Protein AF-A0A945N3N1-F1 (afdb_monomer)

Secondary structure (DSSP, 8-state):
-EEEEEE--SSTTHHHHHHHHHHHHHHHTEEEEEE---PPP-----STT-PPPHHHHHHHHHHHHHHHHHHHHHHHHHHHHHT--

Solvent-accessible surface area (backbone atoms only — not comparable to full-atom values): 5174 Å² total; per-residue (Å²): 137,51,75,45,81,40,80,43,50,66,52,81,66,34,58,59,55,48,52,56,51,50,52,52,21,63,76,60,72,27,48,68,43,79,44,74,80,84,73,82,83,85,74,82,70,86,46,103,74,64,76,81,51,69,68,58,52,52,50,54,53,48,52,54,49,53,38,49,50,49,23,51,52,53,51,49,58,47,36,64,76,68,68,59,121

Mean predicted aligned error: 5.15 Å

Structure (mmCIF, N/CA/C/O backbone):
data_AF-A0A945N3N1-F1
#
_entry.id   AF-A0A945N3N1-F1
#
loop_
_atom_site.group_PDB
_atom_site.id
_atom_site.type_symbol
_atom_site.label_atom_id
_atom_site.label_alt_id
_atom_site.label_comp_id
_atom_site.label_asym_id
_atom_site.label_entity_id
_atom_site.label_seq_id
_atom_site.pdbx_PDB_ins_code
_atom_site.Cartn_x
_atom_site.Cartn_y
_atom_site.Cartn_z
_atom_site.occupancy
_atom_site.B_iso_or_equiv
_atom_site.auth_seq_id
_atom_site.auth_comp_id
_atom_site.auth_asym_id
_atom_site.auth_atom_id
_atom_site.pdbx_PDB_model_num
ATOM 1 N N . MET A 1 1 ? -5.553 -14.233 18.298 1.00 78.19 1 MET A N 1
ATOM 2 C CA . MET A 1 1 ? -5.135 -12.963 17.670 1.00 78.19 1 MET A CA 1
ATOM 3 C C . MET A 1 1 ? -5.803 -12.876 16.309 1.00 78.19 1 MET A C 1
ATOM 5 O O . MET A 1 1 ? -5.706 -13.841 15.558 1.00 78.19 1 MET A O 1
ATOM 9 N N . LYS A 1 2 ? -6.562 -11.810 16.037 1.00 93.62 2 LYS A N 1
ATOM 10 C CA . LYS A 1 2 ? -7.232 -11.609 14.743 1.00 93.62 2 LYS A CA 1
ATOM 11 C C . LYS A 1 2 ? -6.341 -10.733 13.876 1.00 93.62 2 LYS A C 1
ATOM 13 O O . LYS A 1 2 ? -5.757 -9.780 14.380 1.00 93.62 2 LYS A O 1
ATOM 18 N N . ASN A 1 3 ? -6.237 -11.079 12.601 1.00 96.31 3 ASN A N 1
ATOM 19 C CA . ASN A 1 3 ? -5.419 -10.354 11.643 1.00 96.31 3 ASN A CA 1
ATOM 20 C C . ASN A 1 3 ? -6.265 -10.044 10.415 1.00 96.31 3 ASN A C 1
ATOM 22 O O . ASN A 1 3 ? -7.026 -10.898 9.957 1.00 96.31 3 ASN A O 1
ATOM 26 N N . ILE A 1 4 ? -6.105 -8.839 9.888 1.00 96.38 4 ILE A N 1
ATOM 27 C CA . ILE A 1 4 ? -6.652 -8.427 8.603 1.00 96.38 4 ILE A CA 1
ATOM 28 C C . ILE A 1 4 ? -5.456 -8.150 7.703 1.00 96.38 4 ILE A C 1
ATOM 30 O O . ILE A 1 4 ? -4.620 -7.305 8.015 1.00 96.38 4 ILE A O 1
ATOM 34 N N . LEU A 1 5 ? -5.367 -8.883 6.597 1.00 97.31 5 LEU A N 1
ATOM 35 C CA . LEU A 1 5 ? -4.396 -8.619 5.545 1.00 97.31 5 LEU A CA 1
ATOM 36 C C . LEU A 1 5 ? -5.088 -7.798 4.462 1.00 97.31 5 LEU A C 1
ATOM 38 O O . LEU A 1 5 ? -6.108 -8.228 3.922 1.00 97.31 5 LEU A O 1
ATOM 42 N N . VAL A 1 6 ? -4.543 -6.630 4.147 1.00 97.06 6 VAL A N 1
ATOM 43 C CA . VAL A 1 6 ? -5.065 -5.752 3.100 1.00 97.06 6 VAL A CA 1
ATOM 44 C C . VAL A 1 6 ? -4.045 -5.625 1.982 1.00 97.06 6 VAL A C 1
ATOM 46 O O . VAL A 1 6 ? -2.864 -5.378 2.218 1.00 97.06 6 VAL A O 1
ATOM 49 N N . HIS A 1 7 ? -4.498 -5.802 0.747 1.00 97.31 7 HIS A N 1
ATOM 50 C CA . HIS A 1 7 ? -3.669 -5.503 -0.409 1.00 97.31 7 HIS A CA 1
ATOM 51 C C . HIS A 1 7 ? -3.452 -3.989 -0.520 1.00 97.31 7 HIS A C 1
ATOM 53 O O . HIS A 1 7 ? -4.418 -3.216 -0.521 1.00 97.31 7 HIS A O 1
ATOM 59 N N . ILE A 1 8 ? -2.186 -3.586 -0.626 1.00 97.62 8 ILE A N 1
ATOM 60 C CA . ILE A 1 8 ? -1.771 -2.202 -0.851 1.00 97.62 8 ILE A CA 1
ATOM 61 C C . ILE A 1 8 ? -1.117 -2.072 -2.227 1.00 97.62 8 ILE A C 1
ATOM 63 O O . ILE A 1 8 ? -0.400 -2.964 -2.676 1.00 97.62 8 ILE A O 1
ATOM 67 N N . ASP A 1 9 ? -1.362 -0.940 -2.874 1.00 95.81 9 ASP A N 1
ATOM 68 C CA . ASP A 1 9 ? -0.752 -0.537 -4.138 1.00 95.81 9 ASP A CA 1
ATOM 69 C C . ASP A 1 9 ? -0.515 0.988 -4.130 1.00 95.81 9 ASP A C 1
ATOM 71 O O . ASP A 1 9 ? -0.816 1.664 -3.140 1.00 95.81 9 ASP A O 1
ATOM 75 N N . SER A 1 10 ? 0.052 1.526 -5.210 1.00 93.69 10 SER A N 1
ATOM 76 C CA . SER A 1 10 ? 0.331 2.959 -5.378 1.00 93.69 10 SER A CA 1
ATOM 77 C C . SER A 1 10 ? -0.859 3.764 -5.926 1.00 93.69 10 SER A C 1
ATOM 79 O O . SER A 1 10 ? -0.704 4.941 -6.239 1.00 93.69 10 SER A O 1
ATOM 81 N N . SER A 1 11 ? -2.051 3.167 -6.052 1.00 93.69 11 SER A N 1
ATOM 82 C CA . SER A 1 11 ? -3.233 3.861 -6.573 1.00 93.69 11 SER A CA 1
ATOM 83 C C . SER A 1 11 ? -3.929 4.706 -5.503 1.00 93.69 11 SER A C 1
ATOM 85 O O . SER A 1 11 ? -3.938 4.367 -4.319 1.00 93.69 11 SER A O 1
ATOM 87 N N . GLU A 1 12 ? -4.628 5.762 -5.922 1.00 90.56 12 GLU A N 1
ATOM 88 C CA . GLU A 1 12 ? -5.436 6.600 -5.019 1.00 90.56 12 GLU A CA 1
ATOM 89 C C . GLU A 1 12 ? -6.529 5.798 -4.286 1.00 90.56 12 GLU A C 1
ATOM 91 O O . GLU A 1 12 ? -6.841 6.057 -3.122 1.00 90.56 12 GLU A O 1
ATOM 96 N N . ARG A 1 13 ? -7.069 4.755 -4.932 1.00 94.75 13 ARG A N 1
ATOM 97 C CA . ARG A 1 13 ? -8.095 3.869 -4.352 1.00 94.75 13 ARG A CA 1
ATOM 98 C C . ARG A 1 13 ? -7.567 2.995 -3.211 1.00 94.75 13 ARG A C 1
ATOM 100 O O . ARG A 1 13 ? -8.364 2.410 -2.475 1.00 94.75 13 ARG A O 1
ATOM 107 N N . CYS A 1 14 ? -6.249 2.918 -3.022 1.00 96.81 14 CYS A N 1
ATOM 108 C CA . CYS A 1 14 ? -5.643 2.246 -1.877 1.00 96.81 14 CYS A CA 1
ATOM 109 C C . CYS A 1 14 ? -6.129 2.833 -0.547 1.00 96.81 14 CYS A C 1
ATOM 111 O O . CYS A 1 14 ? -6.439 2.081 0.378 1.00 96.81 14 CYS A O 1
ATOM 113 N N . ALA A 1 15 ? -6.318 4.155 -0.477 1.00 95.31 15 ALA A N 1
ATOM 114 C CA . ALA A 1 15 ? -6.793 4.826 0.729 1.00 95.31 15 ALA A CA 1
ATOM 115 C C . ALA A 1 15 ? -8.207 4.381 1.149 1.00 95.31 15 ALA A C 1
ATOM 117 O O . ALA A 1 15 ? -8.462 4.190 2.339 1.00 95.31 15 ALA A O 1
ATOM 118 N N . GLU A 1 16 ? -9.115 4.159 0.193 1.00 96.50 16 GLU A N 1
ATOM 119 C CA . GLU A 1 16 ? -10.475 3.677 0.479 1.00 96.50 16 GLU A CA 1
ATOM 120 C C . GLU A 1 16 ? -10.450 2.260 1.070 1.00 96.50 16 GLU A C 1
ATOM 122 O O . GLU A 1 16 ? -11.100 1.991 2.085 1.00 96.50 16 GLU A O 1
ATOM 127 N N . ARG A 1 17 ? -9.645 1.359 0.484 1.00 96.56 17 ARG A N 1
ATOM 128 C CA . ARG A 1 17 ? -9.474 -0.014 0.993 1.00 96.56 17 ARG A CA 1
ATOM 129 C C . ARG A 1 17 ? -8.885 -0.022 2.400 1.00 96.56 17 ARG A C 1
ATOM 131 O O . ARG A 1 17 ? -9.366 -0.765 3.256 1.00 96.56 17 ARG A O 1
ATOM 138 N N . LEU A 1 18 ? -7.882 0.820 2.646 1.00 97.25 18 LEU A N 1
ATOM 139 C CA . LEU A 1 18 ? -7.281 0.980 3.966 1.00 97.25 18 LEU A CA 1
ATOM 140 C C . LEU A 1 18 ? -8.289 1.509 4.990 1.00 97.25 18 LEU A C 1
ATOM 142 O O . LEU A 1 18 ? -8.350 0.974 6.093 1.00 97.25 18 LEU A O 1
ATOM 146 N N . GLY A 1 19 ? -9.132 2.480 4.624 1.00 97.06 19 GLY A N 1
ATOM 147 C CA . GLY A 1 19 ? -10.191 3.005 5.495 1.00 97.06 19 GLY A CA 1
ATOM 148 C C . GLY A 1 19 ? -11.172 1.929 5.967 1.00 97.06 19 GLY A C 1
ATOM 149 O O . GLY A 1 19 ? -11.468 1.817 7.162 1.00 97.06 19 GLY A O 1
ATOM 150 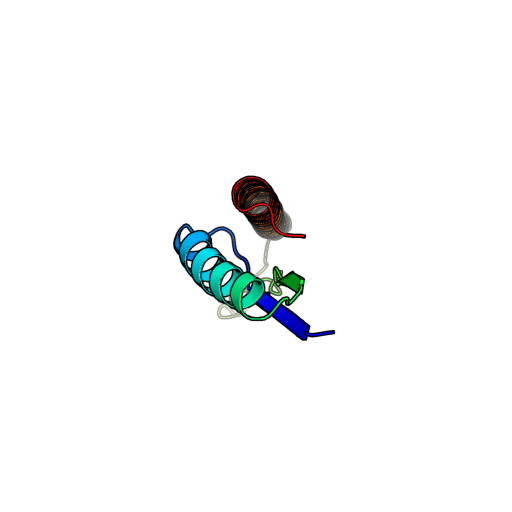N N . ILE A 1 20 ? -11.633 1.086 5.041 1.00 97.06 20 ILE A N 1
ATOM 151 C CA . ILE A 1 20 ? -12.539 -0.028 5.357 1.00 97.06 20 ILE A CA 1
ATOM 152 C C . ILE A 1 20 ? -11.836 -1.049 6.262 1.00 97.06 20 ILE A C 1
ATOM 154 O O . ILE A 1 20 ? -12.388 -1.454 7.288 1.00 97.06 20 ILE A O 1
ATOM 158 N N . ALA A 1 21 ? -10.604 -1.437 5.921 1.00 97.06 21 ALA A N 1
ATOM 159 C CA . ALA A 1 21 ? -9.848 -2.425 6.683 1.00 97.06 21 ALA A CA 1
ATOM 160 C C . ALA A 1 21 ? -9.500 -1.931 8.099 1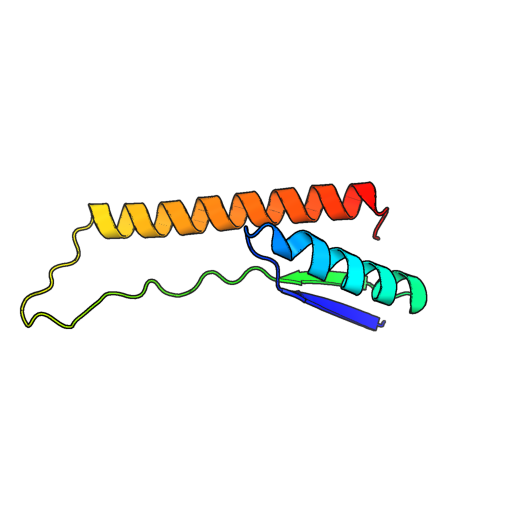.00 97.06 21 ALA A C 1
ATOM 162 O O . ALA A 1 21 ? -9.618 -2.691 9.057 1.00 97.06 21 ALA A O 1
ATOM 163 N N . ALA A 1 22 ? -9.152 -0.651 8.249 1.00 96.88 22 ALA A N 1
ATOM 164 C CA . ALA A 1 22 ? -8.904 -0.007 9.537 1.00 96.88 22 ALA A CA 1
ATOM 165 C C . ALA A 1 22 ? -10.159 0.040 10.414 1.00 96.88 22 ALA A C 1
ATOM 167 O O . ALA A 1 22 ? -10.089 -0.241 11.611 1.00 96.88 22 ALA A O 1
ATOM 168 N N . THR A 1 23 ? -11.320 0.341 9.823 1.00 96.69 23 THR A N 1
ATOM 169 C CA . THR A 1 23 ? -12.606 0.313 10.538 1.00 96.69 23 THR A CA 1
ATOM 170 C C . THR A 1 23 ? -12.877 -1.079 11.100 1.00 96.69 23 THR A C 1
ATOM 172 O O . THR A 1 23 ? -13.174 -1.223 12.286 1.00 96.69 23 THR A O 1
ATOM 175 N N . LEU A 1 24 ? -12.699 -2.112 10.272 1.00 95.81 24 LEU A N 1
ATOM 176 C CA . LEU A 1 24 ? -12.887 -3.500 10.681 1.00 95.81 24 LEU A CA 1
ATOM 177 C C . LEU A 1 24 ? -11.862 -3.923 11.749 1.00 95.81 24 LEU A C 1
ATOM 179 O O . LEU A 1 24 ? -12.221 -4.587 12.721 1.00 95.81 24 LEU A O 1
ATOM 183 N N . ALA A 1 25 ? -10.604 -3.496 11.608 1.00 95.94 25 ALA A N 1
ATOM 184 C CA . ALA A 1 25 ? -9.542 -3.763 12.573 1.00 95.94 25 ALA A CA 1
ATOM 185 C C . ALA A 1 25 ? -9.869 -3.189 13.956 1.00 95.94 25 ALA A C 1
ATOM 187 O O . ALA A 1 25 ? -9.822 -3.917 14.946 1.00 95.94 25 ALA A O 1
ATOM 188 N N . LYS A 1 26 ? -10.297 -1.922 14.014 1.00 94.25 26 LYS A N 1
ATOM 189 C CA . LYS A 1 26 ? -10.704 -1.244 15.255 1.00 94.25 26 LYS A CA 1
ATOM 190 C C . LYS A 1 26 ? -11.926 -1.909 15.893 1.00 94.25 26 LYS A C 1
ATOM 192 O O . LYS A 1 26 ? -11.921 -2.181 17.089 1.00 94.25 26 LYS A O 1
ATOM 197 N N . GLN A 1 27 ? -12.956 -2.218 15.103 1.00 95.56 27 GLN A N 1
ATOM 198 C CA . GLN A 1 27 ? -14.185 -2.857 15.597 1.00 95.56 27 GLN A CA 1
ATOM 199 C C . GLN A 1 27 ? -13.943 -4.244 16.191 1.00 95.56 27 GLN A C 1
ATOM 201 O O . GLN A 1 27 ? -14.641 -4.658 17.118 1.00 95.56 27 GLN A O 1
ATOM 206 N N . HIS A 1 28 ? -12.973 -4.973 15.646 1.00 94.44 28 HIS A N 1
ATOM 207 C CA . HIS A 1 28 ? -12.696 -6.337 16.054 1.00 94.44 28 HIS A CA 1
ATOM 208 C C . HIS A 1 28 ? -11.420 -6.490 16.868 1.00 94.44 28 HIS A C 1
ATOM 210 O O . HIS A 1 28 ? -11.080 -7.637 17.128 1.00 94.44 28 HIS A O 1
ATOM 216 N N . ASP A 1 29 ? -10.736 -5.427 17.293 1.00 93.38 29 ASP A N 1
ATOM 217 C CA . ASP A 1 29 ? -9.445 -5.548 17.988 1.00 93.38 29 ASP A CA 1
ATOM 218 C C . ASP A 1 29 ? -8.494 -6.499 17.222 1.00 93.38 29 ASP A C 1
ATOM 220 O O . ASP A 1 29 ? -8.054 -7.548 17.706 1.00 93.38 29 ASP A O 1
ATOM 224 N N . ALA A 1 30 ? -8.330 -6.218 15.927 1.00 95.31 30 ALA A N 1
ATOM 225 C CA . ALA A 1 30 ? -7.511 -7.002 15.012 1.00 95.31 30 ALA A CA 1
ATOM 226 C C . ALA A 1 30 ? -6.290 -6.196 14.564 1.00 95.31 30 ALA A C 1
ATOM 228 O O . ALA A 1 30 ? -6.377 -4.992 14.342 1.00 95.31 30 ALA A O 1
ATOM 229 N N . HIS A 1 31 ? -5.167 -6.882 14.370 1.00 94.94 31 HIS A N 1
ATOM 230 C CA . HIS A 1 31 ? -3.975 -6.290 13.775 1.00 94.94 31 HIS A CA 1
ATOM 231 C C . HIS A 1 31 ? -4.162 -6.148 12.257 1.00 94.94 31 HIS A C 1
ATOM 233 O O . HIS A 1 31 ? -4.640 -7.082 11.602 1.00 94.94 31 HIS A O 1
ATOM 239 N N . LEU A 1 32 ? -3.790 -4.996 11.694 1.00 95.88 32 LEU A N 1
ATOM 240 C CA . LEU A 1 32 ? -3.863 -4.737 10.256 1.00 95.88 32 LEU A CA 1
ATOM 241 C C . LEU A 1 32 ? -2.470 -4.862 9.635 1.00 95.88 32 LEU A C 1
ATOM 243 O O . LEU A 1 32 ? -1.529 -4.201 10.054 1.00 95.88 32 LEU A O 1
ATOM 247 N N . SER A 1 33 ? -2.330 -5.687 8.603 1.00 96.06 33 SER A N 1
ATOM 248 C CA . SER A 1 33 ? -1.085 -5.830 7.843 1.00 96.06 33 SER A CA 1
ATOM 249 C C . SER A 1 33 ? -1.318 -5.490 6.377 1.00 96.06 33 SER A C 1
ATOM 251 O O . SER A 1 33 ? -2.280 -5.968 5.780 1.00 96.06 33 SER A O 1
ATOM 253 N N . GLY A 1 34 ? -0.439 -4.677 5.790 1.00 95.75 34 GLY A N 1
ATOM 254 C CA . GLY A 1 34 ? -0.442 -4.371 4.359 1.00 95.75 34 GLY A CA 1
ATOM 255 C C . GLY A 1 34 ? 0.415 -5.357 3.557 1.00 95.75 34 GLY A C 1
ATOM 256 O O . GLY A 1 34 ? 1.514 -5.702 3.985 1.00 95.75 34 GLY A O 1
ATOM 257 N N . LEU A 1 35 ? -0.067 -5.782 2.385 1.00 96.88 35 LEU A N 1
ATOM 258 C CA . LEU A 1 35 ? 0.674 -6.596 1.415 1.00 96.88 35 LEU A CA 1
ATOM 259 C C . LEU A 1 35 ? 0.764 -5.886 0.061 1.00 96.88 35 LEU A C 1
ATOM 261 O O . LEU A 1 35 ? -0.243 -5.742 -0.637 1.00 96.88 35 LEU A O 1
ATOM 265 N N . TYR A 1 36 ? 1.980 -5.505 -0.322 1.00 97.00 36 TYR A N 1
ATOM 266 C CA . TYR A 1 36 ? 2.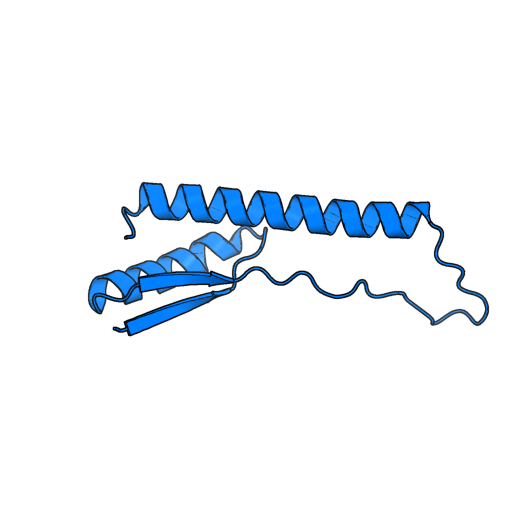303 -5.072 -1.679 1.00 97.00 36 TYR A CA 1
ATOM 267 C C . TYR A 1 36 ? 2.825 -6.265 -2.481 1.00 97.00 36 TYR A C 1
ATOM 269 O O . TYR A 1 36 ? 3.638 -7.038 -1.973 1.00 97.00 36 TYR A O 1
ATOM 277 N N . VAL A 1 37 ? 2.378 -6.410 -3.726 1.00 94.19 37 VAL A N 1
ATOM 278 C CA . VAL A 1 37 ? 2.833 -7.473 -4.630 1.00 94.19 37 VAL A CA 1
ATOM 279 C C . VAL A 1 37 ? 3.631 -6.833 -5.754 1.00 94.19 37 VAL A C 1
ATOM 281 O O . VAL A 1 37 ? 3.118 -5.954 -6.438 1.00 94.19 37 VAL A O 1
ATOM 284 N N . ILE A 1 38 ? 4.868 -7.289 -5.946 1.00 90.56 38 ILE A N 1
ATOM 285 C CA . ILE A 1 38 ? 5.668 -6.958 -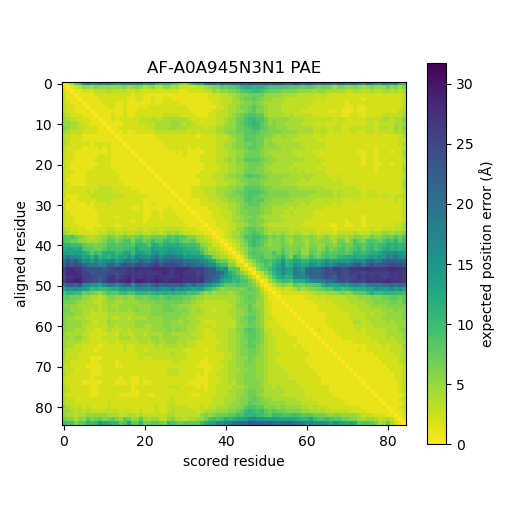7.126 1.00 90.56 38 ILE A CA 1
ATOM 286 C C . ILE A 1 38 ? 5.387 -8.060 -8.153 1.00 90.56 38 ILE A C 1
ATOM 288 O O . ILE A 1 38 ? 5.794 -9.201 -7.912 1.00 90.56 38 ILE A O 1
ATOM 292 N N . PRO A 1 39 ? 4.633 -7.785 -9.231 1.00 80.81 39 PRO A N 1
ATOM 293 C CA . PRO A 1 39 ? 4.388 -8.785 -10.257 1.00 80.81 39 PRO A CA 1
ATOM 294 C C . PRO A 1 39 ? 5.674 -9.060 -11.040 1.00 80.81 39 PRO A C 1
ATOM 296 O O . PRO A 1 39 ? 6.514 -8.175 -11.203 1.00 80.81 39 PRO A O 1
ATOM 299 N N . GLU A 1 40 ? 5.806 -10.276 -11.569 1.00 81.31 40 GLU A N 1
ATOM 300 C CA . GLU A 1 40 ? 6.813 -10.515 -12.599 1.00 81.31 40 GLU A CA 1
ATOM 301 C C . GLU A 1 40 ? 6.507 -9.624 -13.816 1.00 81.31 40 GLU A C 1
ATOM 303 O O . GLU A 1 40 ? 5.342 -9.522 -14.225 1.00 81.31 4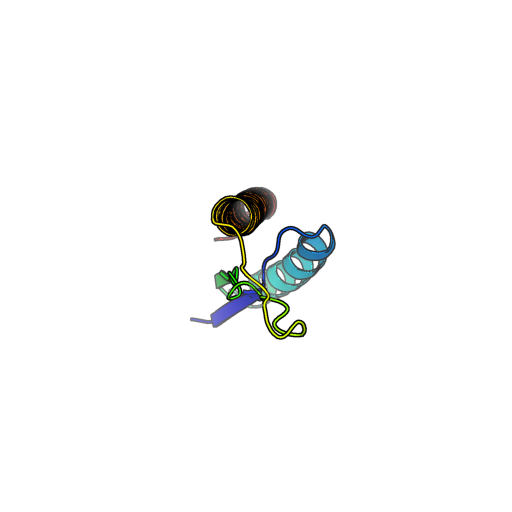0 GLU A O 1
ATOM 308 N N . PRO A 1 41 ? 7.521 -8.954 -14.387 1.00 75.94 41 PRO A N 1
ATOM 309 C CA . PRO A 1 41 ? 7.334 -8.098 -15.546 1.00 75.94 41 PRO A CA 1
ATOM 310 C C . PRO A 1 41 ? 6.728 -8.885 -16.714 1.00 75.94 41 PRO A C 1
ATOM 312 O O . PRO A 1 41 ? 7.213 -9.950 -17.100 1.00 75.94 41 PRO A O 1
ATOM 315 N N . PHE A 1 42 ? 5.654 -8.349 -17.297 1.00 75.81 42 PHE A N 1
ATOM 316 C CA . PHE A 1 42 ? 5.061 -8.927 -18.496 1.00 75.81 42 PHE A CA 1
ATOM 317 C C . PHE A 1 42 ? 5.867 -8.503 -19.722 1.00 75.81 42 PHE A C 1
ATOM 319 O O . PHE A 1 42 ? 5.832 -7.342 -20.131 1.00 75.81 42 PHE A O 1
ATOM 326 N N . TYR A 1 43 ? 6.559 -9.457 -20.337 1.00 73.50 43 TYR A N 1
ATOM 327 C CA . TYR A 1 43 ? 7.251 -9.244 -21.602 1.00 73.50 43 TYR A CA 1
ATOM 328 C C . TYR A 1 43 ? 6.322 -9.630 -22.761 1.00 73.50 43 TYR A C 1
ATOM 330 O O . TYR A 1 43 ? 5.969 -10.804 -22.885 1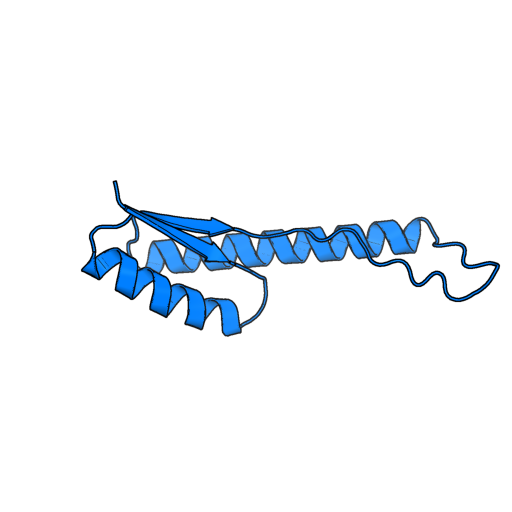.00 73.50 43 TYR A O 1
ATOM 338 N N . PRO A 1 44 ? 5.891 -8.694 -23.624 1.00 67.88 44 PRO A N 1
ATOM 339 C CA . PRO A 1 44 ? 5.066 -9.032 -24.778 1.00 67.88 44 PRO A CA 1
ATOM 340 C C . PRO A 1 44 ? 5.889 -9.821 -25.812 1.00 67.88 44 PRO A C 1
ATOM 342 O O . PRO A 1 44 ? 6.613 -9.248 -26.619 1.00 67.88 44 PRO A O 1
ATOM 345 N N . ILE A 1 45 ? 5.754 -11.151 -25.811 1.00 65.69 45 ILE A N 1
ATOM 346 C CA . ILE A 1 45 ? 6.518 -12.082 -26.675 1.00 65.69 45 ILE A CA 1
ATOM 347 C C . ILE A 1 45 ? 5.877 -12.255 -28.074 1.00 65.69 45 ILE A C 1
ATOM 349 O O . ILE A 1 45 ? 6.176 -13.194 -28.801 1.00 65.69 45 ILE A O 1
ATOM 353 N N . TYR A 1 46 ? 4.958 -11.373 -28.482 1.00 66.31 46 TYR A N 1
ATOM 354 C CA . TYR A 1 46 ? 4.160 -11.557 -29.708 1.00 66.31 46 TYR A CA 1
ATOM 355 C C . TYR A 1 46 ? 4.910 -11.294 -31.026 1.00 66.31 46 TYR A C 1
ATOM 357 O O . TYR A 1 46 ? 4.332 -11.490 -32.092 1.00 66.31 46 TYR A O 1
ATOM 365 N N . ALA A 1 47 ? 6.173 -10.870 -30.987 1.00 57.44 47 ALA A N 1
ATOM 366 C CA . ALA A 1 47 ? 7.013 -10.794 -32.176 1.00 57.44 47 ALA A CA 1
ATOM 367 C C . ALA A 1 47 ? 8.076 -11.890 -32.094 1.00 57.44 47 ALA A C 1
ATOM 369 O O . ALA A 1 47 ? 8.790 -11.968 -31.096 1.00 57.44 47 ALA A O 1
ATOM 370 N N . GLU A 1 48 ? 8.220 -12.686 -33.157 1.00 56.03 48 GLU A N 1
ATOM 371 C CA . GLU A 1 48 ? 9.166 -13.814 -33.301 1.00 56.03 48 GLU A CA 1
ATOM 372 C C . GLU A 1 48 ? 10.658 -13.438 -33.096 1.00 56.03 48 GLU A C 1
ATOM 374 O O . GLU A 1 48 ? 11.551 -14.268 -33.237 1.00 56.03 48 GLU A O 1
ATOM 379 N N . SER A 1 49 ? 10.940 -12.189 -32.725 1.00 57.16 49 SER A N 1
ATOM 380 C CA . SER A 1 49 ? 12.259 -11.600 -32.517 1.00 57.16 49 SER A CA 1
ATOM 381 C C . SER A 1 49 ? 12.274 -10.513 -31.426 1.00 57.16 49 SER A C 1
ATOM 383 O O . SER A 1 49 ? 13.114 -9.614 -31.482 1.00 57.16 49 SER A O 1
ATOM 385 N N . ALA A 1 50 ? 11.332 -10.523 -30.472 1.00 61.84 50 ALA A N 1
ATOM 386 C CA . ALA A 1 50 ? 11.261 -9.511 -29.415 1.00 61.84 50 ALA A CA 1
ATOM 387 C C . ALA A 1 50 ? 12.455 -9.624 -28.446 1.00 61.84 50 ALA A C 1
ATOM 389 O O . ALA A 1 50 ? 12.398 -10.309 -27.427 1.00 61.84 50 ALA A O 1
ATOM 390 N N . PHE A 1 51 ? 13.549 -8.933 -28.765 1.00 69.56 51 PHE A N 1
ATOM 391 C CA . PHE A 1 51 ? 14.584 -8.602 -27.795 1.00 69.56 51 PHE A CA 1
ATOM 392 C C . PHE A 1 51 ? 14.043 -7.520 -26.860 1.00 69.56 51 PHE A C 1
ATOM 394 O O . PHE A 1 51 ? 13.738 -6.410 -27.293 1.00 69.56 51 PHE A O 1
ATOM 401 N N . VAL A 1 52 ? 13.945 -7.841 -25.573 1.00 75.69 52 VAL A N 1
ATOM 402 C CA . VAL A 1 52 ? 13.750 -6.841 -24.522 1.00 75.69 52 VAL A CA 1
ATOM 403 C C . VAL A 1 52 ? 15.124 -6.240 -24.227 1.00 75.69 52 VAL A C 1
ATOM 405 O O . VAL A 1 52 ? 16.062 -6.977 -23.919 1.00 75.69 52 VAL A O 1
ATOM 408 N N . SER A 1 53 ? 15.282 -4.922 -24.380 1.00 84.75 53 SER A N 1
ATOM 409 C CA . SER A 1 53 ? 16.550 -4.258 -24.060 1.00 84.75 53 SER A CA 1
ATOM 410 C C . SER A 1 53 ? 16.799 -4.263 -22.548 1.00 84.75 53 SER A C 1
ATOM 412 O O . SER A 1 53 ? 15.856 -4.230 -21.759 1.00 84.75 53 SER A O 1
ATOM 414 N N . ALA A 1 54 ? 18.072 -4.263 -22.139 1.00 85.44 54 ALA A N 1
ATOM 415 C CA . ALA A 1 54 ? 18.439 -4.124 -20.727 1.00 85.44 54 ALA A CA 1
ATOM 416 C C . ALA A 1 54 ? 17.877 -2.824 -20.120 1.00 85.44 54 ALA A C 1
ATOM 418 O O . ALA A 1 54 ? 17.334 -2.851 -19.026 1.00 85.44 54 ALA A O 1
ATOM 419 N N . GLU A 1 55 ? 17.902 -1.726 -20.880 1.00 89.19 55 GLU A N 1
ATOM 420 C CA . GLU A 1 55 ? 17.317 -0.437 -20.484 1.00 89.19 55 GLU A CA 1
ATOM 421 C C . GLU A 1 55 ? 15.810 -0.532 -20.195 1.00 89.19 55 GLU A C 1
ATOM 423 O O . GLU A 1 55 ? 15.327 0.033 -19.218 1.00 89.19 55 GLU A O 1
ATOM 428 N N . LEU A 1 56 ? 15.053 -1.284 -21.004 1.00 85.56 56 LEU A N 1
ATOM 429 C CA . LEU A 1 56 ? 13.624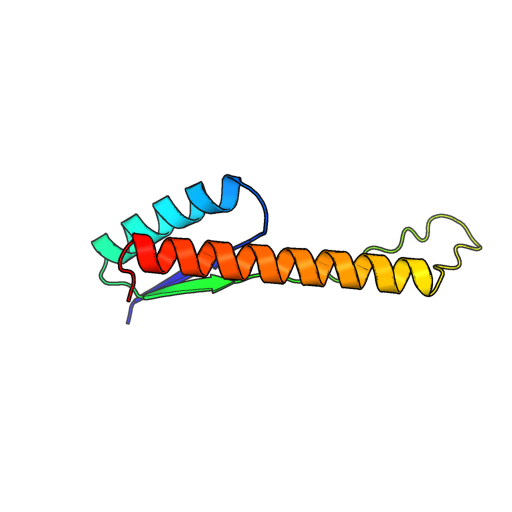 -1.482 -20.762 1.00 85.56 56 LEU A CA 1
ATOM 430 C C . LEU A 1 56 ? 13.383 -2.318 -19.496 1.00 85.56 56 LEU A C 1
ATOM 432 O O . LEU A 1 56 ? 12.479 -2.003 -18.728 1.00 85.56 56 LEU A O 1
ATOM 436 N N . ILE A 1 57 ? 14.201 -3.349 -19.253 1.00 85.44 57 ILE A N 1
ATOM 437 C CA . ILE A 1 57 ? 14.140 -4.144 -18.015 1.00 85.44 57 ILE A CA 1
ATOM 438 C C . ILE A 1 57 ? 14.414 -3.249 -16.801 1.00 85.44 57 ILE A C 1
ATOM 440 O O . ILE A 1 57 ? 13.623 -3.245 -15.861 1.00 85.44 57 ILE A O 1
ATOM 444 N N . GLU A 1 58 ? 15.481 -2.451 -16.847 1.00 90.00 58 GLU A N 1
ATOM 445 C CA . GLU A 1 58 ? 15.840 -1.508 -15.783 1.00 90.00 58 GLU A CA 1
ATOM 446 C C . GLU A 1 58 ? 14.719 -0.491 -15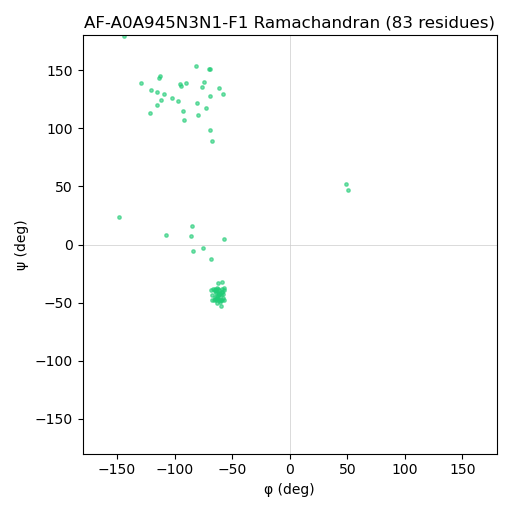.521 1.00 90.00 58 GLU A C 1
ATOM 448 O O . GLU A 1 58 ? 14.393 -0.224 -14.363 1.00 90.00 58 GLU A O 1
ATOM 453 N N . SER A 1 59 ? 14.073 0.024 -16.573 1.00 89.50 59 SER A N 1
ATOM 454 C CA . SER A 1 59 ? 12.918 0.924 -16.448 1.00 89.50 59 SER A CA 1
ATOM 455 C C . SER A 1 59 ? 11.747 0.255 -15.722 1.00 89.50 59 SER A C 1
ATOM 457 O O . SER A 1 59 ? 11.196 0.831 -14.787 1.00 89.50 59 SER A O 1
ATOM 459 N N . MET A 1 60 ? 11.384 -0.977 -16.097 1.00 88.00 60 MET A N 1
ATOM 460 C CA . MET A 1 60 ? 10.277 -1.718 -15.469 1.00 88.00 60 MET A CA 1
ATOM 461 C C . MET A 1 60 ? 10.561 -2.055 -13.995 1.00 88.00 60 MET A C 1
ATOM 463 O O . MET A 1 60 ? 9.669 -1.992 -13.141 1.00 88.00 60 MET A O 1
ATOM 467 N N . GLU A 1 61 ? 11.808 -2.408 -13.675 1.00 89.44 61 GLU A N 1
ATOM 468 C CA . GLU A 1 61 ? 12.249 -2.618 -12.294 1.00 89.44 61 GLU A CA 1
ATOM 469 C C . GLU A 1 61 ? 12.230 -1.313 -11.485 1.00 89.44 61 GLU A C 1
ATOM 471 O O . GLU A 1 61 ? 11.851 -1.318 -10.309 1.00 89.44 61 GLU A O 1
ATOM 476 N N . GLY A 1 62 ? 12.608 -0.195 -12.114 1.00 92.12 62 GLY A N 1
ATOM 477 C CA . GLY A 1 62 ? 12.522 1.151 -11.553 1.00 92.12 62 GLY A CA 1
ATOM 478 C C . GLY A 1 62 ? 11.089 1.530 -11.185 1.00 92.12 62 GLY A C 1
ATOM 479 O O . GLY A 1 62 ? 10.819 1.836 -10.025 1.00 92.12 62 GLY A O 1
ATOM 480 N N . GLU A 1 63 ? 10.149 1.397 -12.121 1.00 90.62 63 GLU A N 1
ATOM 481 C CA . GLU A 1 63 ? 8.720 1.658 -11.888 1.00 90.62 63 GLU A CA 1
ATOM 482 C C . GLU A 1 63 ? 8.154 0.791 -10.752 1.00 90.62 63 GLU A C 1
ATOM 484 O O . GLU A 1 63 ? 7.431 1.273 -9.876 1.00 90.62 63 GLU A O 1
ATOM 489 N N . SER A 1 64 ? 8.527 -0.493 -10.714 1.00 91.38 64 SER A N 1
ATOM 490 C CA . SER A 1 64 ? 8.118 -1.410 -9.642 1.00 91.38 64 SER A CA 1
ATOM 491 C C . SER A 1 64 ? 8.662 -0.980 -8.274 1.00 91.38 64 SER A C 1
ATOM 493 O O . SER A 1 64 ? 7.981 -1.104 -7.250 1.00 91.38 64 SER A O 1
ATOM 495 N N . ARG A 1 65 ? 9.893 -0.455 -8.238 1.00 92.50 65 ARG A N 1
ATOM 496 C CA . ARG A 1 65 ? 10.522 0.072 -7.022 1.00 92.50 65 ARG A CA 1
ATOM 497 C C . ARG A 1 65 ? 9.821 1.337 -6.537 1.00 92.50 65 ARG A C 1
ATOM 499 O O . ARG A 1 65 ? 9.484 1.396 -5.355 1.00 92.50 65 ARG A O 1
ATOM 506 N N . GLU A 1 66 ? 9.571 2.290 -7.428 1.00 94.56 66 GLU A N 1
ATOM 507 C CA . GLU A 1 66 ? 8.862 3.537 -7.115 1.00 94.56 66 GLU A CA 1
ATOM 508 C C . GLU A 1 66 ? 7.437 3.261 -6.625 1.00 94.56 66 GLU A C 1
ATOM 510 O O . GLU A 1 66 ? 6.993 3.820 -5.617 1.00 94.56 66 GLU A O 1
ATOM 515 N N . GLY A 1 67 ? 6.733 2.332 -7.279 1.00 94.31 67 GLY A N 1
ATOM 516 C CA . GLY A 1 67 ? 5.402 1.894 -6.870 1.00 94.31 67 GLY A CA 1
ATOM 517 C C . GLY A 1 67 ? 5.389 1.295 -5.461 1.00 94.31 67 GLY A C 1
ATOM 518 O O . GLY A 1 67 ? 4.516 1.635 -4.657 1.00 94.31 67 GLY A O 1
ATOM 519 N N . ARG A 1 68 ? 6.375 0.449 -5.129 1.00 95.44 68 ARG A N 1
ATOM 520 C CA . ARG A 1 68 ? 6.534 -0.121 -3.780 1.00 95.44 68 ARG A CA 1
ATOM 521 C C . ARG A 1 68 ? 6.795 0.965 -2.739 1.00 95.44 68 ARG A C 1
ATOM 523 O O . ARG A 1 68 ? 6.202 0.916 -1.663 1.00 95.44 68 ARG A O 1
ATOM 530 N N . GLU A 1 69 ? 7.693 1.902 -3.028 1.00 96.12 69 GLU A N 1
ATOM 531 C CA . GLU A 1 69 ? 8.064 2.977 -2.099 1.00 96.12 69 GLU A CA 1
ATOM 532 C C . GLU A 1 69 ? 6.873 3.892 -1.826 1.00 96.12 69 GLU A C 1
ATOM 534 O O . GLU A 1 69 ? 6.493 4.067 -0.668 1.00 96.12 69 GLU A O 1
ATOM 539 N N . THR A 1 70 ? 6.180 4.319 -2.881 1.00 96.38 70 THR A N 1
ATOM 540 C CA . THR A 1 70 ? 4.947 5.111 -2.785 1.00 96.38 70 THR A CA 1
ATOM 541 C C . THR A 1 70 ? 3.877 4.391 -1.960 1.00 96.38 70 THR A C 1
ATOM 543 O O . THR A 1 70 ? 3.280 4.969 -1.051 1.00 96.38 70 THR A O 1
ATOM 546 N N . ALA A 1 71 ? 3.630 3.105 -2.232 1.00 96.81 71 ALA A N 1
ATOM 547 C CA . ALA A 1 71 ? 2.639 2.326 -1.490 1.00 96.81 71 ALA A CA 1
ATOM 548 C C . ALA A 1 71 ? 3.013 2.171 -0.006 1.00 96.81 71 ALA A C 1
ATOM 550 O O . ALA A 1 71 ? 2.145 2.249 0.866 1.00 96.81 71 ALA A O 1
ATOM 551 N N . GLN A 1 72 ? 4.300 1.973 0.291 1.00 96.19 72 GLN A N 1
ATOM 552 C CA . GLN A 1 72 ? 4.807 1.846 1.654 1.00 96.19 72 GLN A CA 1
ATOM 553 C C . GLN A 1 72 ? 4.687 3.161 2.436 1.00 96.19 72 GLN A C 1
ATOM 555 O O . GLN A 1 72 ? 4.269 3.142 3.595 1.00 96.19 72 GLN A O 1
ATOM 560 N N . GLU A 1 73 ? 5.033 4.291 1.823 1.00 96.88 73 GLU A N 1
ATOM 561 C CA . GLU A 1 73 ? 4.895 5.621 2.421 1.00 96.88 73 GLU A CA 1
ATOM 562 C C . GLU A 1 73 ? 3.431 5.957 2.700 1.00 96.88 73 GLU A C 1
ATOM 564 O O . GLU A 1 73 ? 3.088 6.328 3.824 1.00 96.88 73 GLU A O 1
ATOM 569 N N . ASN A 1 74 ? 2.552 5.721 1.725 1.00 96.31 74 ASN A N 1
ATOM 570 C CA . ASN A 1 74 ? 1.115 5.933 1.878 1.00 96.31 74 ASN A CA 1
ATOM 571 C C . ASN A 1 74 ? 0.522 5.062 2.992 1.00 96.31 74 ASN A C 1
ATOM 573 O O . ASN A 1 74 ? -0.281 5.546 3.790 1.00 96.31 74 ASN A O 1
ATOM 577 N N . PHE A 1 75 ? 0.930 3.792 3.082 1.00 96.62 75 PHE A N 1
ATOM 578 C CA . PHE A 1 75 ? 0.486 2.900 4.152 1.00 96.62 75 PHE A CA 1
ATOM 579 C C . PHE A 1 75 ? 0.936 3.394 5.533 1.00 96.62 75 PHE A C 1
ATOM 581 O O . PHE A 1 75 ? 0.126 3.421 6.458 1.00 96.62 75 PHE A O 1
ATOM 588 N N . ARG A 1 76 ? 2.196 3.828 5.673 1.00 95.50 76 ARG A N 1
ATOM 589 C CA . ARG A 1 76 ? 2.724 4.375 6.936 1.00 95.50 76 ARG A CA 1
ATOM 590 C C . ARG A 1 76 ? 2.003 5.652 7.348 1.00 95.50 76 ARG A C 1
ATOM 592 O O . ARG A 1 76 ? 1.491 5.722 8.457 1.00 95.50 76 ARG A O 1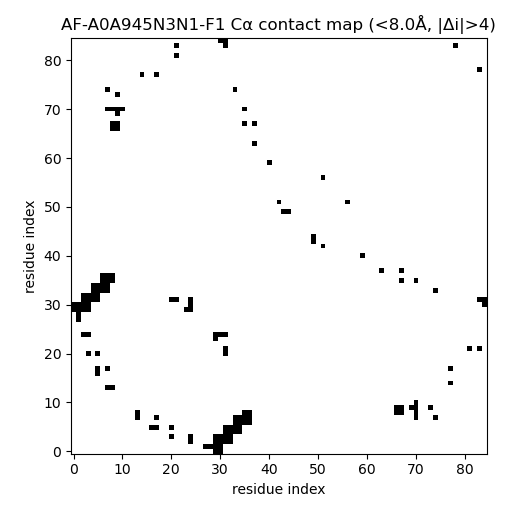
ATOM 599 N N . ALA A 1 77 ? 1.876 6.609 6.430 1.00 96.06 77 ALA A N 1
ATOM 600 C CA . ALA A 1 77 ? 1.167 7.859 6.686 1.00 96.06 77 ALA A CA 1
ATOM 601 C C . ALA A 1 77 ? -0.296 7.615 7.090 1.00 96.06 77 ALA A C 1
ATOM 603 O O . ALA A 1 77 ? -0.831 8.286 7.974 1.00 96.06 77 ALA A O 1
ATOM 604 N N . PHE A 1 78 ? -0.948 6.632 6.463 1.00 96.19 78 PHE A N 1
ATOM 605 C CA . PHE A 1 78 ? -2.291 6.215 6.836 1.00 96.19 78 PHE A CA 1
ATOM 606 C C . PHE A 1 78 ? -2.333 5.599 8.244 1.00 96.19 78 PHE A C 1
ATOM 608 O O . PHE A 1 78 ? -3.188 5.986 9.039 1.00 96.19 78 PHE A O 1
ATOM 615 N N . ALA A 1 79 ? -1.426 4.668 8.558 1.00 94.12 79 ALA A N 1
ATOM 616 C CA . ALA A 1 79 ? -1.374 3.997 9.856 1.00 94.12 79 ALA A CA 1
ATOM 617 C C . ALA A 1 79 ? -1.133 4.987 11.006 1.00 94.12 79 ALA A C 1
ATOM 619 O O . ALA A 1 79 ? -1.857 4.942 12.004 1.00 94.12 79 ALA A O 1
ATOM 620 N N . ASP A 1 80 ? -0.205 5.929 10.815 1.00 95.38 80 ASP A N 1
ATOM 621 C CA . ASP A 1 80 ? 0.093 6.998 11.771 1.00 95.38 80 ASP A CA 1
ATOM 622 C C . ASP A 1 80 ? -1.136 7.888 12.005 1.00 95.38 80 ASP A C 1
ATOM 624 O O . ASP A 1 80 ? -1.530 8.139 13.144 1.00 95.38 80 ASP A O 1
ATOM 628 N N . ARG A 1 81 ? -1.805 8.325 10.926 1.00 95.62 81 ARG A N 1
ATOM 629 C CA . ARG A 1 81 ? -3.018 9.156 11.012 1.00 95.62 81 ARG A CA 1
ATOM 630 C C . ARG A 1 81 ? -4.159 8.445 11.741 1.00 95.62 81 ARG A C 1
ATOM 632 O O . ARG A 1 81 ? -4.902 9.074 12.493 1.00 95.62 81 ARG A O 1
ATOM 639 N N . GLU A 1 82 ? -4.321 7.148 11.500 1.00 93.25 82 GLU A N 1
ATOM 640 C CA . GLU A 1 82 ? -5.399 6.343 12.073 1.00 93.25 82 GLU A CA 1
ATOM 641 C C . GLU A 1 82 ? -5.100 5.811 13.481 1.00 93.25 82 GLU A C 1
ATOM 643 O O . GLU A 1 82 ? -6.009 5.239 14.094 1.00 93.25 82 GLU A O 1
ATOM 648 N N . ASN A 1 83 ? -3.882 6.019 14.000 1.00 90.19 83 ASN A N 1
ATOM 649 C CA . ASN A 1 83 ? -3.373 5.425 15.240 1.00 90.19 83 ASN A CA 1
ATOM 650 C C . ASN A 1 83 ? -3.575 3.902 15.267 1.00 90.19 83 ASN A C 1
ATOM 652 O O . ASN A 1 83 ? -4.112 3.349 16.231 1.00 90.19 83 ASN A O 1
ATOM 656 N N . LEU A 1 84 ? -3.229 3.234 14.165 1.00 83.88 84 LEU A N 1
ATOM 657 C CA . LEU A 1 84 ? -3.282 1.777 14.107 1.00 83.88 84 LEU A CA 1
ATOM 658 C C . LEU A 1 84 ? -2.112 1.172 14.903 1.00 83.88 84 LEU A C 1
ATOM 660 O O . LEU A 1 84 ? -1.016 1.732 14.858 1.00 83.88 84 LEU A O 1
ATOM 664 N N . PRO A 1 85 ? -2.353 0.079 15.653 1.00 60.75 85 PRO A N 1
ATOM 665 C CA . PRO A 1 85 ? -1.306 -0.633 16.381 1.00 60.75 85 PRO A CA 1
ATOM 666 C C . PRO A 1 85 ? -0.314 -1.332 15.446 1.00 60.75 85 PRO A C 1
ATOM 668 O O . PRO A 1 85 ? -0.716 -1.691 14.313 1.00 60.75 85 PRO A O 1
#

Foldseek 3Di:
DAEDEFEWWLDPCNLVSLVVSLVVCVVVVYAYHYDYDQDDDDDPPVDPDDDDDPVNVVVSVVVSVVTVVNRVVVNVVSCVVSVGD

Radius of gyration: 17.24 Å; Cα contacts (8 Å, |Δi|>4): 76; chains: 1; bounding box: 33×23×51 Å

Nearest PDB structures (foldseek):
  3hgm-assembly2_D  TM=7.162E-01  e=1.369E-01  Halomonas elongata
  3hgm-assembly2_C  TM=6.137E-01  e=9.851E-02  Halomonas elongata
  7ji4-assembly1_A  TM=6.339E-01  e=3.019E-01  Staphylococcus aureus subsp. aureus MRSA252
  3stc-assembly1_C  TM=5.084E-01  e=9.281E+00  Neisseria meningitidis MC58

pLDDT: mean 89.35, std 10.9, range [56.03, 97.62]

Sequence (85 aa):
MKNILVHIDSSERCAERLGIAATLAKQHDAHLSGLYVIPEPFYPIYAESAFVSAELIESMEGESREGRETAQENFRAFADRENLP